Protein AF-A0A7C7QMM1-F1 (afdb_monomer)

pLDDT: mean 77.42, std 11.57, range [43.88, 92.5]

Solvent-accessible surface area (backbone atoms only — not comparable to full-atom values): 4493 Å² total; per-residue (Å²): 130,60,73,70,56,55,50,56,48,48,57,49,50,54,47,42,72,79,52,68,74,56,70,87,78,44,51,51,93,67,100,52,89,56,29,72,47,78,57,89,54,28,37,41,34,43,50,74,58,90,94,42,82,47,76,48,80,43,81,57,72,60,69,72,66,58,56,66,72,77,106

Structure (mmCIF, N/CA/C/O b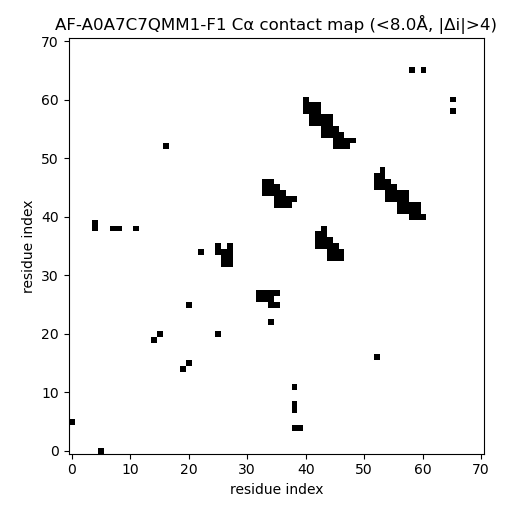ackbone):
data_AF-A0A7C7QMM1-F1
#
_entry.id   AF-A0A7C7QMM1-F1
#
loop_
_atom_site.group_PDB
_atom_site.id
_atom_site.type_symbol
_atom_site.label_atom_id
_atom_site.label_alt_id
_atom_site.label_comp_id
_atom_site.label_asym_id
_atom_site.label_entity_id
_atom_site.label_seq_id
_atom_site.pdbx_PDB_ins_code
_atom_site.Cartn_x
_atom_site.Cartn_y
_atom_site.Cartn_z
_atom_site.occupancy
_atom_site.B_iso_or_equiv
_atom_site.auth_seq_id
_atom_site.auth_comp_id
_atom_site.auth_asym_id
_atom_site.auth_atom_id
_atom_site.pdbx_PDB_model_num
ATOM 1 N N . MET A 1 1 ? -0.589 0.406 -17.153 1.00 65.25 1 MET A N 1
ATOM 2 C CA . MET A 1 1 ? -0.117 -0.596 -16.167 1.00 65.25 1 MET A CA 1
ATOM 3 C C . MET A 1 1 ? -0.185 -1.988 -16.794 1.00 65.25 1 MET A C 1
ATOM 5 O O . MET A 1 1 ? -1.225 -2.287 -17.375 1.00 65.25 1 MET A O 1
ATOM 9 N N . PRO A 1 2 ? 0.876 -2.815 -16.739 1.00 72.25 2 PRO A N 1
ATOM 10 C CA . PRO A 1 2 ? 0.848 -4.184 -17.269 1.00 72.25 2 PRO A CA 1
ATOM 11 C C . PRO A 1 2 ? -0.236 -5.049 -16.601 1.00 72.25 2 PRO A C 1
ATOM 13 O O . PRO A 1 2 ? -0.523 -4.886 -15.414 1.00 72.25 2 PRO A O 1
ATOM 16 N N . ARG A 1 3 ? -0.841 -5.987 -17.347 1.00 73.00 3 ARG A N 1
ATOM 17 C CA . ARG A 1 3 ? -1.913 -6.869 -16.833 1.00 73.00 3 ARG A CA 1
ATOM 18 C C . ARG A 1 3 ? -1.525 -7.674 -15.573 1.00 73.00 3 ARG A C 1
ATOM 20 O O . ARG A 1 3 ? -2.373 -7.752 -14.684 1.00 73.00 3 ARG A O 1
ATOM 27 N N . PRO A 1 4 ? -0.300 -8.232 -15.450 1.00 80.88 4 PRO A N 1
ATOM 28 C CA . PRO A 1 4 ? 0.110 -8.975 -14.255 1.00 80.88 4 PRO A CA 1
ATOM 29 C C . PRO A 1 4 ? 0.157 -8.098 -13.004 1.00 80.88 4 PRO A C 1
ATOM 31 O O . PRO A 1 4 ? -0.323 -8.498 -11.948 1.00 80.88 4 PRO A O 1
ATOM 34 N N . ASP A 1 5 ? 0.671 -6.875 -13.133 1.00 82.75 5 ASP A N 1
ATOM 35 C CA . ASP A 1 5 ? 0.786 -5.958 -12.001 1.00 82.75 5 ASP A CA 1
ATOM 36 C C . ASP A 1 5 ? -0.594 -5.521 -11.516 1.00 82.75 5 ASP A C 1
ATOM 38 O O . ASP A 1 5 ? -0.821 -5.428 -10.316 1.00 82.75 5 ASP A O 1
ATOM 42 N N . ARG A 1 6 ? -1.544 -5.294 -12.436 1.00 85.00 6 ARG A N 1
ATOM 43 C CA . ARG A 1 6 ? -2.913 -4.899 -12.069 1.00 85.00 6 ARG A CA 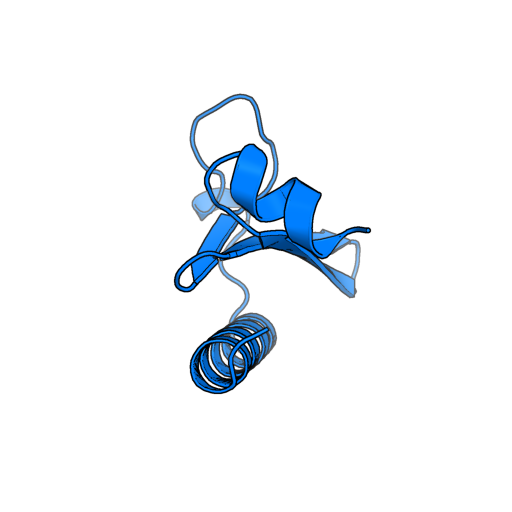1
ATOM 44 C C . ARG A 1 6 ? -3.606 -5.966 -11.226 1.00 85.00 6 ARG A C 1
ATOM 46 O O . ARG A 1 6 ? -4.335 -5.619 -10.305 1.00 85.00 6 ARG A O 1
ATOM 53 N N . ARG A 1 7 ? -3.379 -7.246 -11.544 1.00 91.31 7 ARG A N 1
ATOM 54 C CA . ARG A 1 7 ? -3.886 -8.364 -10.740 1.00 91.31 7 ARG A CA 1
ATOM 55 C C . ARG A 1 7 ? -3.252 -8.351 -9.351 1.00 91.31 7 ARG A C 1
ATOM 57 O O . ARG A 1 7 ? -3.978 -8.252 -8.380 1.00 91.31 7 ARG A O 1
ATOM 64 N N . ARG A 1 8 ? -1.919 -8.306 -9.263 1.00 89.88 8 ARG A N 1
ATOM 65 C CA . ARG A 1 8 ? -1.208 -8.290 -7.971 1.00 89.88 8 ARG A CA 1
ATOM 66 C C . ARG A 1 8 ? -1.605 -7.114 -7.081 1.00 89.88 8 ARG A C 1
ATOM 68 O O . ARG A 1 8 ? -1.703 -7.269 -5.871 1.00 89.88 8 ARG A O 1
ATOM 75 N N . ILE A 1 9 ? -1.811 -5.935 -7.671 1.00 89.81 9 ILE A N 1
ATOM 76 C CA . ILE A 1 9 ? -2.289 -4.766 -6.930 1.00 89.81 9 ILE A CA 1
ATOM 77 C C . ILE A 1 9 ? -3.706 -4.994 -6.415 1.00 89.81 9 ILE A C 1
ATOM 79 O O . ILE A 1 9 ? -3.959 -4.698 -5.255 1.00 89.81 9 ILE A O 1
ATOM 83 N N . ARG A 1 10 ? -4.610 -5.527 -7.244 1.00 91.12 10 ARG A N 1
ATOM 84 C CA . ARG A 1 10 ? -5.973 -5.846 -6.811 1.00 91.12 10 ARG A CA 1
ATOM 85 C C . ARG A 1 10 ? -5.963 -6.838 -5.657 1.00 91.12 10 ARG A C 1
ATOM 87 O O . ARG A 1 10 ? -6.512 -6.522 -4.615 1.00 91.12 10 ARG A O 1
ATOM 94 N N . ASP A 1 11 ? -5.247 -7.947 -5.811 1.00 92.50 11 ASP A N 1
ATOM 95 C CA . ASP A 1 11 ? -5.135 -8.970 -4.772 1.00 92.50 11 ASP A CA 1
ATOM 96 C C . ASP A 1 11 ? -4.583 -8.362 -3.466 1.00 92.50 11 ASP A C 1
ATOM 98 O O . ASP A 1 11 ? -5.018 -8.707 -2.368 1.00 92.50 11 ASP A O 1
ATOM 102 N N . LYS A 1 12 ? -3.657 -7.395 -3.571 1.00 90.19 12 LYS A N 1
ATOM 103 C CA . LYS A 1 12 ? -3.141 -6.673 -2.405 1.00 90.19 12 LYS A CA 1
ATOM 104 C C . LYS A 1 12 ? -4.190 -5.760 -1.766 1.00 90.19 12 LYS A C 1
ATOM 106 O O . LYS A 1 12 ? -4.277 -5.751 -0.542 1.00 90.19 12 LYS A O 1
ATOM 111 N N . ILE A 1 13 ? -4.963 -5.013 -2.554 1.00 89.56 13 ILE A N 1
ATOM 112 C CA . ILE A 1 13 ? -6.053 -4.160 -2.053 1.00 89.56 13 ILE A CA 1
ATOM 113 C C . ILE A 1 13 ? -7.120 -5.017 -1.368 1.00 89.56 13 ILE A C 1
ATOM 115 O O . ILE A 1 13 ? -7.508 -4.703 -0.248 1.00 89.56 13 ILE A O 1
ATOM 119 N N . ASP A 1 14 ? -7.519 -6.129 -1.986 1.00 91.75 14 ASP A N 1
ATOM 120 C CA . ASP A 1 14 ? -8.491 -7.060 -1.411 1.00 91.75 14 ASP A CA 1
ATOM 121 C C . ASP A 1 14 ? -7.970 -7.631 -0.082 1.00 91.75 14 ASP A C 1
ATOM 123 O O . ASP A 1 14 ? -8.688 -7.634 0.912 1.00 91.75 14 ASP A O 1
ATOM 127 N N . SER A 1 15 ? -6.683 -7.998 -0.004 1.00 90.06 15 SER A N 1
ATOM 128 C CA . SER A 1 15 ? -6.091 -8.450 1.265 1.00 90.06 15 SER A CA 1
ATOM 129 C C . SER A 1 15 ? -6.072 -7.372 2.353 1.00 90.06 15 SER A C 1
ATOM 131 O O . SER A 1 15 ? -6.236 -7.695 3.523 1.00 90.06 15 SER A O 1
ATOM 133 N N . LEU A 1 16 ? -5.877 -6.100 1.978 1.00 86.62 16 LEU A N 1
ATOM 134 C CA . LEU A 1 16 ? -5.901 -4.982 2.924 1.00 86.62 16 LEU A CA 1
ATOM 135 C C . LEU A 1 16 ? -7.321 -4.711 3.415 1.00 86.62 16 LEU A C 1
ATOM 137 O O . LEU A 1 16 ? -7.484 -4.347 4.568 1.00 86.62 16 LEU A O 1
ATOM 141 N N . ARG A 1 17 ? -8.337 -4.911 2.570 1.00 85.38 17 ARG A N 1
ATOM 142 C CA . ARG A 1 17 ? -9.743 -4.781 2.965 1.00 85.38 17 ARG A CA 1
ATOM 143 C C . ARG A 1 17 ? -10.136 -5.812 4.024 1.00 85.38 17 ARG A C 1
ATOM 145 O O . ARG A 1 17 ? -10.826 -5.458 4.971 1.00 85.38 17 ARG A O 1
ATOM 152 N N . GLU A 1 18 ? -9.729 -7.065 3.837 1.00 87.44 18 GLU A N 1
ATOM 153 C CA . GLU A 1 18 ? -10.090 -8.170 4.737 1.00 87.44 18 GLU A CA 1
ATOM 154 C C . GLU A 1 18 ? -9.261 -8.173 6.027 1.00 87.44 18 GLU A C 1
ATOM 156 O O . GLU A 1 18 ? -9.748 -8.559 7.086 1.00 87.44 18 GLU A O 1
ATOM 161 N N . ASN A 1 19 ? -7.992 -7.764 5.947 1.00 84.25 19 ASN A N 1
ATOM 162 C CA . ASN A 1 19 ? -7.078 -7.771 7.082 1.00 84.25 19 ASN A CA 1
ATOM 163 C C . ASN A 1 19 ? -6.173 -6.538 7.042 1.00 84.25 19 ASN A C 1
ATOM 165 O O . ASN A 1 19 ? -5.076 -6.555 6.468 1.00 84.25 19 ASN A O 1
ATOM 169 N N . LEU A 1 20 ? -6.665 -5.459 7.650 1.00 77.00 20 LEU A N 1
ATOM 170 C CA . LEU A 1 20 ? -5.897 -4.237 7.826 1.00 77.00 20 LEU A CA 1
ATOM 171 C C . LEU A 1 20 ? -4.757 -4.510 8.813 1.00 77.00 20 LEU A C 1
ATOM 173 O O . LEU A 1 20 ? -5.012 -4.876 9.960 1.00 77.00 20 LEU A O 1
ATOM 177 N N . PRO A 1 21 ? -3.493 -4.353 8.392 1.00 73.75 21 PRO A N 1
ATOM 178 C CA . PRO A 1 21 ? -2.376 -4.523 9.301 1.00 73.75 21 PRO A CA 1
ATOM 179 C C . PRO A 1 21 ? -2.387 -3.399 10.340 1.00 73.75 21 PRO A C 1
ATOM 181 O O . PRO A 1 21 ? -2.694 -2.248 10.026 1.00 73.75 21 PRO A O 1
ATOM 184 N N . ASP A 1 22 ? -2.050 -3.756 11.578 1.00 72.50 2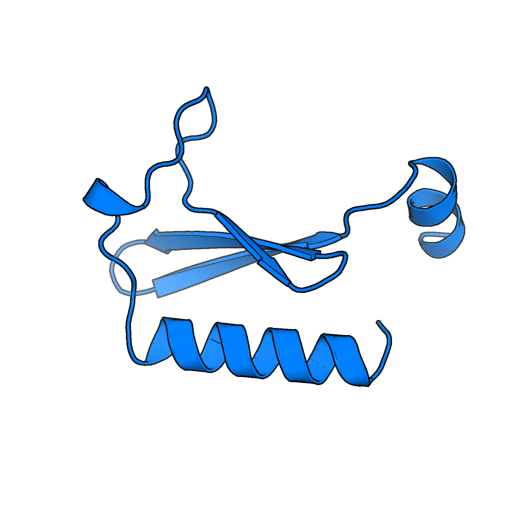2 ASP A N 1
ATOM 185 C CA . ASP A 1 22 ? -2.110 -2.847 12.718 1.00 72.50 22 ASP A CA 1
ATOM 186 C C . ASP A 1 22 ? -1.215 -1.614 12.466 1.00 72.50 22 ASP A C 1
ATOM 188 O O . ASP A 1 22 ? 0.008 -1.762 12.307 1.00 72.50 22 ASP A O 1
ATOM 192 N N . PRO A 1 23 ? -1.782 -0.396 12.420 1.00 66.00 23 PRO A N 1
ATOM 193 C CA . PRO A 1 23 ? -1.029 0.816 12.130 1.00 66.00 23 PRO A CA 1
ATOM 194 C C . PRO A 1 23 ? 0.118 1.068 13.117 1.00 66.00 23 PRO A C 1
ATOM 196 O O . PRO A 1 23 ? 1.110 1.681 12.723 1.00 66.00 23 PRO A O 1
ATOM 199 N N . ASP A 1 24 ? 0.063 0.560 14.350 1.00 65.50 24 ASP A N 1
ATOM 200 C CA . ASP A 1 24 ? 1.147 0.718 15.324 1.00 65.50 24 ASP A CA 1
ATOM 201 C C . ASP A 1 24 ? 2.331 -0.215 15.069 1.00 65.50 24 ASP A C 1
ATOM 203 O O . ASP A 1 24 ? 3.477 0.141 15.351 1.00 65.50 24 ASP A O 1
ATOM 207 N N . THR A 1 25 ? 2.087 -1.365 14.443 1.00 64.69 25 THR A N 1
ATOM 208 C CA . THR A 1 25 ? 3.146 -2.320 14.071 1.00 64.69 25 THR A CA 1
ATOM 209 C C . THR A 1 25 ? 3.678 -2.101 12.654 1.00 64.69 25 THR A C 1
ATOM 211 O O . THR A 1 25 ? 4.780 -2.543 12.323 1.00 64.69 25 THR A O 1
ATOM 214 N N . THR A 1 26 ? 2.924 -1.383 11.815 1.00 62.09 26 THR A N 1
ATOM 215 C CA . THR A 1 26 ? 3.236 -1.206 10.386 1.00 62.09 26 THR A CA 1
ATOM 216 C C . THR A 1 26 ? 3.901 0.135 10.064 1.00 62.09 26 THR A C 1
ATOM 218 O O . THR A 1 26 ? 4.270 0.388 8.911 1.00 62.09 26 THR A O 1
ATOM 221 N N . LYS A 1 27 ? 4.113 0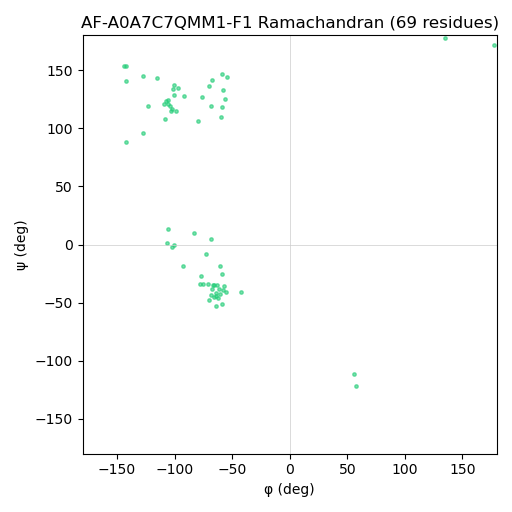.992 11.074 1.00 61.31 27 LYS A N 1
ATOM 222 C CA . LYS A 1 27 ? 4.935 2.204 10.957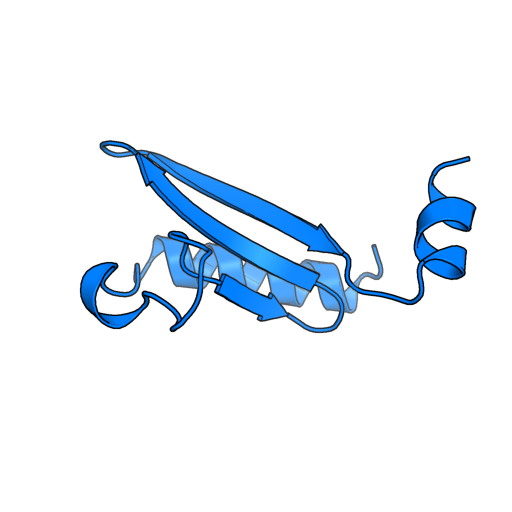 1.00 61.31 27 LYS A CA 1
ATOM 223 C C . LYS A 1 27 ? 6.356 1.820 10.550 1.00 61.31 27 LYS A C 1
ATOM 225 O O . LYS A 1 27 ? 7.124 1.236 11.313 1.00 61.31 27 LYS A O 1
ATOM 230 N N . THR A 1 28 ? 6.735 2.152 9.320 1.00 57.56 28 THR A N 1
ATOM 231 C CA . THR A 1 28 ? 8.127 2.008 8.887 1.00 57.56 28 THR A CA 1
ATOM 232 C C . THR A 1 28 ? 9.013 3.038 9.583 1.00 57.56 28 THR A C 1
ATOM 234 O O . THR A 1 28 ? 8.669 4.212 9.625 1.00 57.56 28 THR A O 1
ATOM 237 N N . LYS A 1 29 ? 10.195 2.622 10.059 1.00 49.50 29 LYS A N 1
ATOM 238 C CA . LYS A 1 29 ? 11.233 3.543 10.558 1.00 49.50 29 LYS A CA 1
ATOM 239 C C . LYS A 1 29 ? 11.604 4.585 9.480 1.00 49.50 29 LYS A C 1
ATOM 241 O O . LYS A 1 29 ? 11.974 4.197 8.368 1.00 49.50 29 LYS A O 1
ATOM 246 N N . GLY A 1 30 ? 11.524 5.876 9.818 1.00 57.31 30 GLY A N 1
ATOM 247 C CA . GLY A 1 30 ? 11.883 7.029 8.970 1.00 57.31 30 GLY A CA 1
ATOM 248 C C . GLY A 1 30 ? 10.834 8.155 8.999 1.00 57.31 30 GLY A C 1
ATOM 249 O O . GLY A 1 30 ? 9.782 7.991 9.603 1.00 57.31 30 GLY A O 1
ATOM 250 N N . ASP A 1 31 ? 11.093 9.269 8.305 1.00 55.94 31 ASP A N 1
ATOM 251 C CA . ASP A 1 31 ? 10.265 10.501 8.319 1.00 55.94 31 ASP A CA 1
ATOM 252 C C . ASP A 1 31 ? 8.876 10.384 7.654 1.00 55.94 31 ASP A C 1
ATOM 254 O O . ASP A 1 31 ? 8.167 11.378 7.504 1.00 55.94 31 ASP A O 1
ATOM 258 N N . SER A 1 32 ? 8.470 9.194 7.200 1.00 63.12 32 SER A N 1
ATOM 259 C CA . SER A 1 32 ? 7.159 9.001 6.576 1.00 63.12 32 SER A CA 1
ATOM 260 C C . SER A 1 32 ? 6.205 8.355 7.579 1.00 63.12 32 SER A C 1
ATOM 262 O O . SER A 1 32 ? 6.441 7.207 7.960 1.00 63.12 32 SER A O 1
ATOM 264 N N . PRO A 1 33 ? 5.120 9.042 7.981 1.00 69.81 33 PRO A N 1
ATOM 265 C CA . PRO A 1 33 ? 4.200 8.533 8.996 1.00 69.81 33 PRO A CA 1
ATOM 266 C C . PRO A 1 33 ? 3.310 7.386 8.490 1.00 69.81 33 PRO A C 1
ATOM 268 O O . PRO A 1 33 ? 2.609 6.768 9.287 1.00 69.81 33 PRO A O 1
ATOM 271 N N . PHE A 1 34 ? 3.335 7.082 7.187 1.00 73.75 34 PHE A N 1
ATOM 272 C CA . PHE A 1 34 ? 2.376 6.175 6.562 1.00 73.75 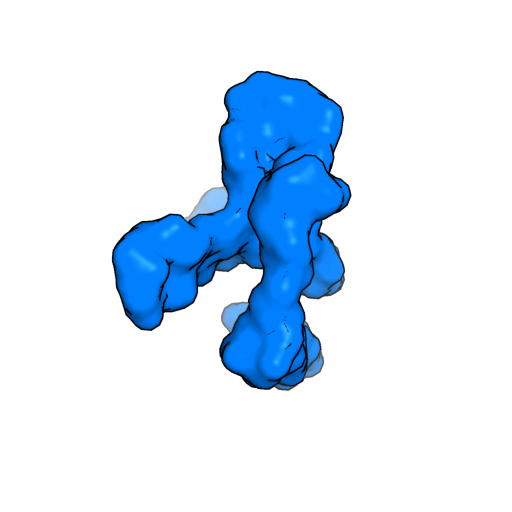34 PHE A CA 1
ATOM 273 C C . PHE A 1 34 ? 2.942 4.765 6.322 1.00 73.75 34 PHE A C 1
ATOM 275 O O . PHE A 1 34 ? 4.038 4.622 5.758 1.00 73.75 34 PHE A O 1
ATOM 282 N N . PRO A 1 35 ? 2.183 3.708 6.669 1.00 77.19 35 PRO A N 1
ATOM 283 C CA . PRO A 1 35 ? 2.482 2.339 6.267 1.00 77.19 35 PRO A CA 1
ATOM 284 C C . PRO A 1 35 ? 2.630 2.197 4.747 1.00 77.19 35 PRO A C 1
ATOM 286 O O . PRO A 1 35 ? 1.925 2.832 3.959 1.00 77.19 35 PRO A O 1
ATOM 289 N N . ARG A 1 36 ? 3.550 1.328 4.307 1.00 81.06 36 ARG A N 1
ATOM 290 C CA . ARG A 1 36 ? 3.815 1.103 2.876 1.00 81.06 36 ARG A CA 1
ATOM 291 C C . ARG A 1 36 ? 4.100 -0.353 2.539 1.00 81.06 36 ARG A C 1
ATOM 293 O O . ARG A 1 36 ? 4.831 -1.038 3.248 1.00 81.06 36 ARG A O 1
ATOM 300 N N . SER A 1 37 ? 3.588 -0.807 1.398 1.00 83.38 37 SER A N 1
ATOM 301 C CA . SER A 1 37 ? 3.836 -2.141 0.843 1.00 83.38 37 SER A CA 1
ATOM 302 C C . SER A 1 37 ? 4.325 -2.059 -0.604 1.00 83.38 37 SER A C 1
ATOM 304 O O . SER A 1 37 ? 3.923 -1.173 -1.357 1.00 83.38 37 SER A O 1
ATOM 306 N N . ARG A 1 38 ? 5.215 -2.970 -1.014 1.00 85.69 38 ARG A N 1
ATOM 307 C CA . ARG A 1 38 ? 5.738 -3.031 -2.388 1.00 85.69 38 ARG A CA 1
ATOM 308 C C . ARG A 1 38 ? 5.024 -4.124 -3.177 1.00 85.69 38 ARG A C 1
ATOM 310 O O . ARG A 1 38 ? 5.012 -5.274 -2.756 1.00 85.69 38 ARG A O 1
ATOM 317 N N . VAL A 1 39 ? 4.514 -3.776 -4.356 1.00 88.56 39 VAL A N 1
ATOM 318 C CA . VAL A 1 39 ? 3.919 -4.711 -5.320 1.00 88.56 39 VAL A CA 1
ATOM 319 C C . VAL A 1 39 ? 4.591 -4.507 -6.675 1.00 88.56 39 VAL A C 1
ATOM 321 O O . VAL A 1 39 ? 4.242 -3.599 -7.429 1.00 88.56 39 VAL A O 1
ATOM 324 N N . GLY A 1 40 ? 5.603 -5.325 -6.973 1.00 86.38 40 GLY A N 1
ATOM 325 C CA . GLY A 1 40 ? 6.433 -5.154 -8.170 1.00 86.38 40 GLY A CA 1
ATOM 326 C C . GLY A 1 40 ? 7.091 -3.769 -8.209 1.00 86.38 40 GLY A C 1
ATOM 327 O O . GLY A 1 40 ? 7.794 -3.382 -7.274 1.00 86.38 40 GLY A O 1
ATOM 328 N N . ASP A 1 41 ? 6.817 -3.014 -9.272 1.00 86.75 41 ASP A N 1
ATOM 329 C CA . ASP A 1 41 ? 7.275 -1.632 -9.458 1.00 86.75 41 ASP A CA 1
ATOM 330 C C . ASP A 1 41 ? 6.396 -0.591 -8.760 1.00 86.75 41 ASP A C 1
ATOM 332 O O . ASP A 1 41 ? 6.546 0.595 -9.012 1.00 86.75 41 ASP A O 1
ATOM 336 N N . TYR A 1 42 ? 5.450 -0.979 -7.913 1.00 88.12 42 TYR A N 1
ATOM 337 C CA . TYR A 1 42 ? 4.555 -0.042 -7.240 1.00 88.12 42 TYR A CA 1
ATOM 338 C C . TYR A 1 42 ? 4.788 -0.060 -5.731 1.00 88.12 42 TYR A C 1
ATOM 340 O O . TYR A 1 42 ? 5.066 -1.101 -5.133 1.00 88.12 42 TYR A O 1
ATOM 348 N N . ARG A 1 43 ? 4.681 1.111 -5.107 1.00 86.88 43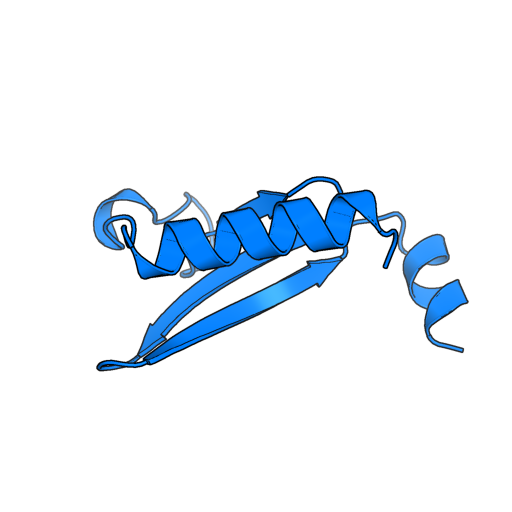 ARG A N 1
ATOM 349 C CA . ARG A 1 43 ? 4.524 1.271 -3.664 1.00 86.88 43 ARG A CA 1
ATOM 350 C C . ARG A 1 43 ? 3.084 1.660 -3.392 1.00 86.88 43 ARG A C 1
ATOM 352 O O . ARG A 1 43 ? 2.593 2.627 -3.959 1.00 86.88 43 ARG A O 1
ATOM 359 N N . ILE A 1 44 ? 2.432 0.884 -2.547 1.00 86.56 44 ILE A N 1
ATOM 360 C CA . ILE A 1 44 ? 1.101 1.159 -2.032 1.00 86.56 44 ILE A CA 1
ATOM 361 C C . ILE A 1 44 ? 1.307 1.763 -0.652 1.00 86.56 44 ILE A C 1
ATOM 363 O O . ILE A 1 44 ? 1.856 1.103 0.229 1.00 86.56 44 ILE A O 1
ATOM 367 N N . ILE A 1 45 ? 0.929 3.023 -0.508 1.00 86.12 45 ILE A N 1
ATOM 368 C CA . ILE A 1 45 ? 0.821 3.725 0.765 1.00 86.12 45 ILE A CA 1
ATOM 369 C C . ILE A 1 45 ? -0.657 3.718 1.120 1.00 86.12 45 ILE A C 1
ATOM 371 O O . ILE A 1 45 ? -1.497 3.897 0.237 1.00 86.12 45 ILE A O 1
ATOM 375 N N . TYR A 1 46 ? -0.979 3.465 2.376 1.00 85.25 46 TYR A N 1
ATOM 376 C CA . TYR A 1 46 ? -2.361 3.478 2.822 1.00 85.25 46 TYR A CA 1
ATOM 377 C C . TYR A 1 46 ? -2.463 4.026 4.234 1.00 85.25 46 TYR A C 1
ATOM 379 O O . TYR A 1 46 ? -1.524 3.931 5.025 1.00 85.25 46 TYR A O 1
ATOM 387 N N . GLU A 1 47 ? -3.624 4.587 4.518 1.00 82.19 47 GLU A N 1
ATOM 388 C CA . GLU A 1 47 ? -4.017 5.086 5.824 1.00 82.19 47 GLU A CA 1
ATOM 389 C C . GLU A 1 47 ? -5.498 4.785 6.047 1.00 82.19 47 GLU A C 1
ATOM 391 O O . GLU A 1 47 ? -6.269 4.631 5.095 1.00 82.19 47 GLU A O 1
ATOM 396 N N . ILE A 1 48 ? -5.878 4.664 7.314 1.00 79.62 48 ILE A N 1
ATOM 397 C CA . ILE A 1 48 ? -7.274 4.562 7.718 1.00 79.62 48 ILE A CA 1
ATOM 398 C C . ILE A 1 48 ? -7.647 5.932 8.272 1.00 79.62 48 ILE A C 1
ATOM 400 O O . ILE A 1 48 ? -7.079 6.371 9.272 1.00 79.62 48 ILE A O 1
ATOM 404 N N . CYS A 1 49 ? -8.568 6.609 7.598 1.00 81.06 49 CYS A N 1
ATOM 405 C CA . CYS A 1 49 ? -9.139 7.869 8.049 1.00 81.06 49 CYS A CA 1
ATOM 406 C C . CYS A 1 49 ? -10.573 7.598 8.484 1.00 81.06 49 CYS A C 1
ATOM 408 O O . CYS A 1 49 ? -11.426 7.342 7.633 1.00 81.06 49 CYS A O 1
ATOM 410 N N . GLU A 1 50 ? -10.817 7.638 9.795 1.00 83.00 50 GLU A N 1
ATOM 411 C CA . GLU A 1 50 ? -12.096 7.228 10.390 1.00 83.00 50 GLU A CA 1
ATOM 412 C C . GLU A 1 50 ? -12.424 5.786 9.961 1.00 83.00 50 GLU A C 1
ATOM 414 O O . GLU A 1 50 ? -11.676 4.876 10.308 1.00 83.00 50 GLU A O 1
ATOM 419 N N . ASP A 1 51 ? -13.450 5.584 9.135 1.00 83.00 51 ASP A N 1
ATOM 420 C CA . ASP A 1 51 ? -13.845 4.271 8.603 1.00 83.00 51 ASP A CA 1
ATOM 421 C C . ASP A 1 51 ? -13.480 4.086 7.116 1.00 83.00 51 ASP A C 1
ATOM 423 O O . ASP A 1 51 ? -13.955 3.169 6.441 1.00 83.00 51 ASP A O 1
ATOM 427 N N . THR A 1 52 ? -12.638 4.968 6.571 1.00 83.56 52 THR A N 1
ATOM 428 C CA . THR A 1 52 ? -12.254 4.963 5.156 1.00 83.56 52 THR A CA 1
ATOM 429 C C . THR A 1 52 ? -10.808 4.519 4.973 1.00 83.56 52 THR A C 1
ATOM 431 O O . THR A 1 52 ? -9.874 5.168 5.441 1.00 83.56 52 THR A O 1
ATOM 434 N N . LEU A 1 53 ? -10.606 3.439 4.209 1.00 85.50 53 LEU A N 1
ATOM 435 C CA . LEU A 1 53 ? -9.282 3.029 3.741 1.00 85.50 53 LEU A CA 1
ATOM 436 C C . LEU A 1 53 ? -8.866 3.884 2.536 1.00 85.50 53 LEU A C 1
ATOM 438 O O . LEU A 1 53 ? -9.348 3.685 1.418 1.00 85.50 53 LEU A O 1
ATOM 442 N N . VAL A 1 54 ? -7.936 4.810 2.753 1.00 86.50 54 VAL A N 1
ATOM 443 C CA . VAL A 1 54 ? -7.349 5.637 1.696 1.00 86.50 54 VAL A CA 1
ATOM 444 C C . VAL A 1 54 ? -6.095 4.946 1.173 1.00 86.50 54 VAL A C 1
ATOM 446 O O . VAL A 1 54 ? -5.207 4.572 1.937 1.00 86.50 54 VAL A O 1
ATOM 449 N N . ILE A 1 55 ? -6.014 4.760 -0.149 1.00 87.19 55 ILE A N 1
ATOM 450 C CA . ILE A 1 55 ? -4.894 4.076 -0.805 1.00 87.19 55 ILE A CA 1
ATOM 451 C C . ILE A 1 55 ? -4.262 4.987 -1.856 1.00 87.19 55 ILE A C 1
ATOM 453 O O . ILE A 1 55 ? -4.882 5.327 -2.864 1.00 87.19 55 ILE A O 1
ATOM 457 N N . LEU A 1 56 ? -2.981 5.298 -1.671 1.00 87.19 56 LEU A N 1
ATOM 458 C CA . LEU A 1 56 ? -2.140 5.990 -2.638 1.00 87.19 56 LEU A CA 1
ATOM 459 C C . LEU A 1 56 ? -1.163 5.006 -3.291 1.00 87.19 56 LEU A C 1
ATOM 461 O O . LEU A 1 56 ? -0.316 4.400 -2.635 1.00 87.19 56 LEU A O 1
ATOM 465 N N . MET A 1 57 ? -1.229 4.877 -4.617 1.00 86.50 57 MET A N 1
ATOM 466 C CA . MET A 1 57 ? -0.296 4.041 -5.374 1.00 86.50 57 MET A CA 1
ATOM 467 C C . MET A 1 57 ? 0.751 4.878 -6.103 1.00 86.50 57 MET A C 1
ATOM 469 O O . MET A 1 57 ? 0.438 5.635 -7.019 1.00 86.50 57 MET A O 1
ATOM 473 N N . LEU A 1 58 ? 2.019 4.663 -5.769 1.00 85.81 58 LEU A N 1
ATOM 474 C CA . LEU A 1 58 ? 3.161 5.312 -6.398 1.00 85.81 58 LEU A CA 1
ATOM 475 C C . LEU A 1 58 ? 3.909 4.318 -7.284 1.00 85.81 58 LEU A C 1
ATOM 477 O O . LEU A 1 58 ? 4.369 3.277 -6.814 1.00 85.81 58 LEU A O 1
ATOM 481 N N . LYS A 1 59 ? 4.080 4.633 -8.571 1.00 83.19 59 LYS A N 1
ATOM 482 C CA . LYS A 1 59 ? 4.969 3.850 -9.437 1.00 83.19 59 LYS A CA 1
ATOM 483 C C . LYS A 1 59 ? 6.423 4.205 -9.129 1.00 83.19 59 LYS A C 1
ATOM 485 O O . LYS A 1 59 ? 6.819 5.361 -9.176 1.00 83.19 59 LYS A O 1
ATOM 490 N N . MET A 1 60 ? 7.221 3.187 -8.864 1.00 80.44 60 MET A N 1
ATOM 491 C CA . MET A 1 60 ? 8.662 3.242 -8.691 1.00 80.44 60 MET A CA 1
ATOM 492 C C . MET A 1 60 ? 9.362 2.859 -9.995 1.00 80.44 60 MET A C 1
ATOM 494 O O . MET A 1 60 ? 9.016 1.870 -10.633 1.00 80.44 60 MET A O 1
ATOM 498 N N . GLY A 1 61 ? 10.373 3.630 -10.380 1.00 75.06 61 GLY A N 1
ATOM 499 C CA . GLY A 1 61 ? 11.182 3.392 -11.572 1.00 75.06 61 GLY A CA 1
ATOM 500 C C . GLY A 1 61 ? 12.210 4.504 -11.758 1.00 75.06 61 GLY A C 1
ATOM 501 O O . GLY A 1 61 ? 12.175 5.508 -11.044 1.00 75.06 61 GLY A O 1
ATOM 502 N N . HIS A 1 62 ? 13.131 4.349 -12.711 1.00 67.25 62 HIS A N 1
ATOM 503 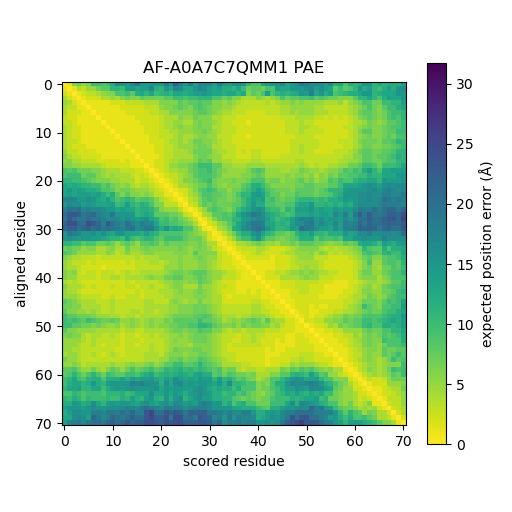C CA . HIS A 1 62 ? 14.045 5.438 -13.060 1.00 67.25 62 HIS A CA 1
ATOM 504 C C . HIS A 1 62 ? 13.243 6.671 -13.496 1.00 67.25 62 HIS A C 1
ATOM 506 O O . HIS A 1 62 ? 12.357 6.561 -14.340 1.00 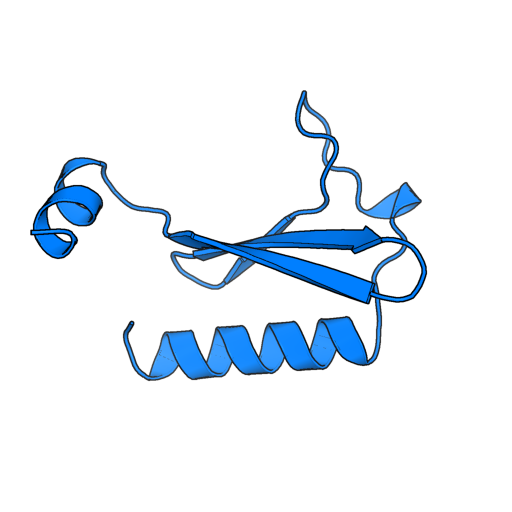67.25 62 HIS A O 1
ATOM 512 N N . ARG A 1 63 ? 13.588 7.856 -12.969 1.00 68.25 63 ARG A N 1
ATOM 513 C CA . ARG A 1 63 ? 12.912 9.142 -13.259 1.00 68.25 63 ARG A CA 1
ATOM 514 C C . ARG A 1 63 ? 12.567 9.341 -14.744 1.00 68.25 63 ARG A C 1
ATOM 516 O O . ARG A 1 63 ? 11.469 9.763 -15.078 1.00 68.25 63 ARG A O 1
ATOM 523 N N . LYS A 1 64 ? 13.484 8.953 -15.638 1.00 67.88 64 LYS A N 1
ATOM 524 C CA . LYS A 1 64 ? 13.343 9.068 -17.099 1.00 67.88 64 LYS A CA 1
ATOM 525 C C . LYS A 1 64 ? 12.228 8.183 -17.673 1.00 67.88 64 LYS A C 1
ATOM 527 O O . LYS A 1 64 ? 11.572 8.590 -18.622 1.00 67.88 64 LYS A O 1
ATOM 532 N N . GLU A 1 65 ? 12.009 6.999 -17.108 1.00 71.94 65 GLU A N 1
ATOM 533 C CA . GLU A 1 65 ? 10.951 6.065 -17.525 1.00 71.94 65 GLU A CA 1
ATOM 534 C C . GLU A 1 65 ? 9.565 6.523 -17.056 1.00 71.94 65 GLU A C 1
ATOM 536 O O . GLU A 1 65 ? 8.578 6.319 -17.761 1.00 71.94 65 GLU A O 1
ATOM 541 N N . ILE A 1 66 ? 9.483 7.165 -15.885 1.00 69.75 66 ILE A N 1
ATOM 542 C CA . ILE A 1 66 ? 8.216 7.684 -15.354 1.00 69.75 66 ILE A CA 1
ATOM 543 C C . ILE A 1 66 ? 7.737 8.880 -16.182 1.00 69.75 66 ILE A C 1
ATOM 545 O O . ILE A 1 66 ? 6.590 8.884 -16.621 1.00 69.75 66 ILE A O 1
ATOM 549 N N . TYR A 1 67 ? 8.617 9.847 -16.467 1.00 66.81 67 TYR A N 1
ATOM 550 C CA . TYR A 1 67 ? 8.240 11.042 -17.232 1.00 66.81 67 TYR A CA 1
ATOM 551 C C . TYR A 1 67 ? 7.879 10.745 -18.692 1.00 66.81 67 TYR A C 1
ATOM 553 O O . TYR A 1 67 ? 6.951 11.342 -19.221 1.00 66.81 67 TYR A O 1
ATOM 561 N N . LYS A 1 68 ? 8.536 9.771 -19.335 1.00 63.97 68 LYS A N 1
ATOM 562 C CA . LYS A 1 68 ? 8.243 9.385 -20.729 1.00 63.97 68 LYS A CA 1
ATOM 563 C C . LYS A 1 68 ? 6.818 8.878 -20.974 1.00 63.97 68 LYS A C 1
ATOM 565 O O . LYS A 1 68 ? 6.416 8.793 -22.125 1.00 63.97 68 LYS A O 1
ATOM 570 N N . ARG A 1 69 ? 6.095 8.468 -19.928 1.00 58.56 69 ARG A N 1
ATOM 571 C CA . ARG A 1 69 ? 4.731 7.917 -20.024 1.00 58.56 69 ARG A CA 1
ATOM 572 C C . ARG A 1 69 ? 3.644 8.880 -19.537 1.00 58.56 69 ARG A C 1
ATOM 574 O O . ARG A 1 69 ? 2.486 8.479 -19.499 1.00 58.56 69 ARG A O 1
ATOM 581 N N . LEU A 1 70 ? 4.025 10.085 -19.111 1.00 57.66 70 LEU A N 1
ATOM 582 C CA . LEU A 1 70 ? 3.110 11.148 -18.677 1.00 57.66 70 LEU A CA 1
ATOM 583 C C . LEU A 1 70 ? 2.909 12.233 -19.749 1.00 57.66 70 LEU A C 1
ATOM 585 O O . LEU A 1 70 ? 2.116 13.141 -19.524 1.00 57.66 70 LEU A O 1
ATOM 589 N N . ASN A 1 71 ? 3.600 12.110 -20.887 1.00 43.88 71 ASN A N 1
ATOM 590 C CA . ASN A 1 71 ? 3.396 12.911 -22.092 1.00 43.88 71 ASN A CA 1
ATOM 591 C C . ASN A 1 71 ? 2.628 12.108 -23.138 1.00 43.88 71 ASN A C 1
ATOM 593 O O . ASN A 1 71 ? 2.922 10.894 -23.258 1.00 43.88 71 ASN A O 1
#

Secondary structure (DSSP, 8-state):
--HHHHHHHHHHHHHHHHSPPPHHHH--SSS--S-EEEETTEEEEEEEETTEEEEEEEE-S-HHHHHTT--

Nearest PDB structures (foldseek):
  4uoi-assembly1_C  TM=4.796E-01  e=6.296E-01  Hepatitis C virus (isolate H77)
  6drg-assembly1_A  TM=6.340E-01  e=6.288E+00  Homo sapiens
  2lkk-assembly1_A  TM=3.891E-01  e=3.051E+00  Homo sapiens
  7dzg-assembly1_B  TM=3.615E-01  e=3.969E+00  Homo sapiens
  7dzl-assembly1_B  TM=3.577E-01  e=3.969E+00  Homo sapiens

Foldseek 3Di:
DDPVLVVQVVVVVVCCVVDPPDLVVQQDPDPDSWGWDDRPQKIWTWDCDPNDIDIDIDGHDDPVVVVVVVD

Sequence (71 aa):
MPRPDRRRIRDKIDSLRENLPDPDTTKTKGDSPFPRSRVGDYRIIYEICEDTLVILMLKMGHRKEIYKRLN

Mean predicted aligned error: 7.28 Å

Radius of gyration: 13.56 Å; Cα contacts (8 Å, |Δi|>4): 67; chains: 1; bounding box: 28×22×37 Å